Protein AF-A0A923WDZ3-F1 (afdb_monomer)

Mean predicted aligned error: 2.31 Å

pLDDT: mean 96.76, std 2.79, range [80.88, 98.38]

Secondary structure (DSSP, 8-state):
---EEEEEES-TTTTT--HHHHHHHHGGG-SEEEEEE---SSSHHHHHHHT--TTEEEEE--

Radius of gyration: 11.18 Å; Cα contacts (8 Å, |Δi|>4): 92; chains: 1; bounding box: 22×22×35 Å

Structure (mmCIF, N/CA/C/O backbone):
data_AF-A0A923WDZ3-F1
#
_entry.id   AF-A0A923WDZ3-F1
#
loop_
_atom_site.group_PDB
_atom_site.id
_atom_site.type_symbol
_atom_site.label_atom_id
_atom_site.label_alt_id
_atom_site.label_comp_id
_atom_site.label_asym_id
_atom_site.label_entity_id
_atom_site.label_seq_id
_atom_site.pdbx_PDB_ins_code
_atom_site.Cartn_x
_atom_site.Cartn_y
_atom_site.Cartn_z
_atom_site.occupancy
_atom_site.B_iso_or_equiv
_atom_site.auth_seq_id
_atom_site.auth_comp_id
_atom_site.auth_asym_id
_atom_site.auth_atom_id
_atom_site.pdbx_PDB_model_num
ATOM 1 N N . MET A 1 1 ? -8.761 4.154 22.350 1.00 80.88 1 MET A N 1
ATOM 2 C CA . MET A 1 1 ? -7.393 4.384 21.834 1.00 80.88 1 MET A CA 1
ATOM 3 C C . MET A 1 1 ? -7.477 4.352 20.316 1.00 80.88 1 MET A C 1
ATOM 5 O O . MET A 1 1 ? -8.262 3.547 19.840 1.00 80.88 1 MET A O 1
ATOM 9 N N . LYS A 1 2 ? -6.774 5.236 19.592 1.00 92.62 2 LYS A N 1
ATOM 10 C CA . LYS A 1 2 ? -6.738 5.227 18.118 1.00 92.62 2 LYS A CA 1
ATOM 11 C C . LYS A 1 2 ? -5.386 4.701 17.637 1.00 92.62 2 LYS A C 1
ATOM 13 O O . LYS A 1 2 ? -4.369 5.113 18.193 1.00 92.62 2 LYS A O 1
ATOM 18 N N . VAL A 1 3 ? -5.378 3.821 16.641 1.00 97.06 3 VAL A N 1
ATOM 19 C CA . VAL A 1 3 ? -4.181 3.193 16.067 1.00 97.06 3 VAL A CA 1
ATOM 20 C C . VAL A 1 3 ? -4.079 3.556 14.589 1.00 97.06 3 VAL A C 1
ATOM 22 O O . VAL A 1 3 ? -4.957 3.216 13.797 1.00 97.06 3 VAL A O 1
ATOM 25 N N . ALA A 1 4 ? -2.991 4.224 14.212 1.00 97.69 4 ALA A N 1
ATOM 26 C CA . ALA A 1 4 ? -2.680 4.548 12.825 1.00 97.69 4 ALA A CA 1
ATOM 27 C C . ALA A 1 4 ? -1.522 3.671 12.334 1.00 97.69 4 ALA A C 1
ATOM 29 O O . ALA A 1 4 ? -0.463 3.634 12.960 1.00 97.69 4 ALA A O 1
ATOM 30 N N . GLY A 1 5 ? -1.728 2.969 11.221 1.00 97.56 5 GLY A N 1
ATOM 31 C CA . GLY A 1 5 ? -0.659 2.277 10.504 1.00 97.56 5 GLY A CA 1
ATOM 32 C C . GLY A 1 5 ? -0.037 3.188 9.451 1.00 97.56 5 GLY A C 1
ATOM 33 O O . 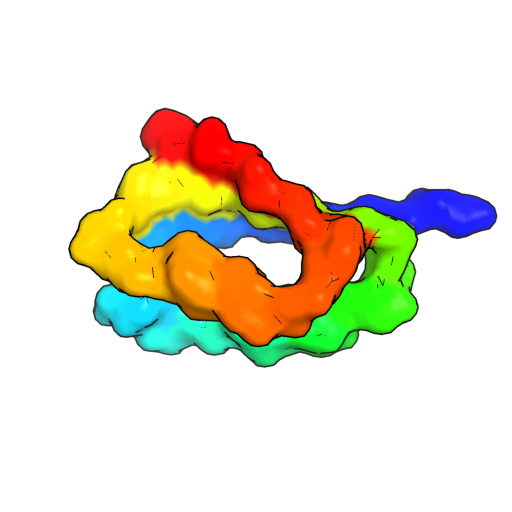GLY A 1 5 ? -0.720 4.041 8.880 1.00 97.56 5 GLY A O 1
ATOM 34 N N . CYS A 1 6 ? 1.249 3.014 9.167 1.00 97.56 6 CYS A N 1
ATOM 35 C CA . CYS A 1 6 ? 1.889 3.690 8.049 1.00 97.56 6 CYS A CA 1
ATOM 36 C C . CYS A 1 6 ? 2.923 2.799 7.362 1.00 97.56 6 CYS A C 1
ATOM 38 O O . CYS A 1 6 ? 3.517 1.915 7.977 1.00 97.56 6 CYS A O 1
ATOM 40 N N . THR A 1 7 ? 3.127 3.038 6.071 1.00 97.62 7 THR A N 1
ATOM 41 C CA . THR A 1 7 ? 4.205 2.433 5.287 1.00 97.62 7 THR A CA 1
ATOM 42 C C . THR A 1 7 ? 4.621 3.374 4.162 1.00 97.62 7 THR A C 1
ATOM 44 O O . THR A 1 7 ? 3.900 4.319 3.837 1.00 97.62 7 THR A O 1
ATOM 47 N N . PHE A 1 8 ? 5.768 3.104 3.552 1.00 97.00 8 PHE A N 1
ATOM 48 C CA . PHE A 1 8 ? 6.206 3.742 2.319 1.00 97.00 8 PHE A CA 1
ATOM 49 C C . PHE A 1 8 ? 6.473 2.672 1.269 1.00 97.00 8 PHE A C 1
ATOM 51 O O . PHE A 1 8 ? 6.890 1.559 1.591 1.00 97.00 8 PHE A O 1
ATOM 58 N N . ILE A 1 9 ? 6.218 2.993 0.007 1.00 97.38 9 ILE A N 1
ATOM 59 C CA . ILE A 1 9 ? 6.403 2.037 -1.078 1.00 97.38 9 ILE A CA 1
ATOM 60 C C . ILE A 1 9 ? 6.698 2.759 -2.386 1.00 97.38 9 ILE A C 1
ATOM 62 O O . ILE A 1 9 ? 6.197 3.853 -2.645 1.00 97.38 9 ILE A O 1
ATOM 66 N N . ARG A 1 10 ? 7.527 2.125 -3.211 1.00 97.25 10 ARG A N 1
ATOM 67 C CA . ARG A 1 10 ? 7.832 2.541 -4.575 1.00 97.25 10 ARG A CA 1
ATOM 68 C C . ARG A 1 10 ? 8.014 1.294 -5.426 1.00 97.25 10 ARG A C 1
ATOM 70 O O . ARG A 1 10 ? 8.744 0.396 -5.012 1.00 97.25 10 ARG A O 1
ATOM 77 N N . ASN A 1 11 ? 7.417 1.277 -6.615 1.00 97.31 11 ASN A N 1
ATOM 78 C CA . ASN A 1 11 ? 7.625 0.224 -7.611 1.00 97.31 11 ASN A CA 1
ATOM 79 C C . ASN A 1 11 ? 7.359 -1.208 -7.080 1.00 97.31 11 ASN A C 1
ATOM 81 O O . ASN A 1 11 ? 8.155 -2.124 -7.296 1.00 97.31 11 ASN A O 1
ATOM 85 N N . ALA A 1 12 ? 6.264 -1.402 -6.341 1.00 97.50 12 ALA A N 1
ATOM 86 C CA . ALA A 1 12 ? 5.905 -2.683 -5.737 1.00 97.50 12 ALA A CA 1
ATOM 87 C C . ALA A 1 12 ? 5.704 -3.799 -6.760 1.00 97.50 12 ALA A C 1
ATOM 89 O O . ALA A 1 12 ? 6.070 -4.935 -6.488 1.00 97.50 12 ALA A O 1
ATOM 90 N N . VAL A 1 13 ? 5.159 -3.485 -7.935 1.00 96.75 13 VAL A N 1
ATOM 91 C CA . VAL A 1 13 ? 4.9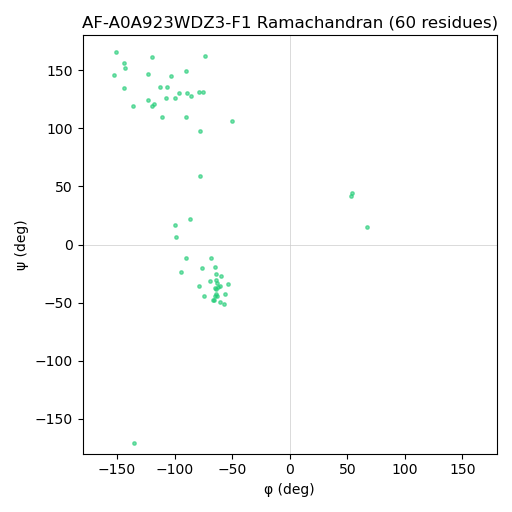12 -4.486 -8.979 1.00 96.75 13 VAL A CA 1
ATOM 92 C C . VAL A 1 13 ? 6.222 -4.872 -9.649 1.00 96.75 13 VAL A C 1
ATOM 94 O O . VAL A 1 13 ? 6.505 -6.049 -9.839 1.00 96.75 13 VAL A O 1
ATOM 97 N N . LYS A 1 14 ? 7.065 -3.883 -9.960 1.00 97.25 14 LYS A N 1
ATOM 98 C CA . LYS A 1 14 ? 8.378 -4.118 -10.574 1.00 97.25 14 LYS A CA 1
ATOM 99 C C . LYS A 1 14 ? 9.308 -4.949 -9.687 1.00 97.25 14 LYS A C 1
ATOM 101 O O . LYS A 1 14 ? 10.105 -5.722 -10.211 1.00 97.25 14 LYS A O 1
ATOM 106 N N . TYR A 1 15 ? 9.243 -4.745 -8.374 1.00 97.56 15 TYR A N 1
ATOM 107 C CA . TYR A 1 15 ? 10.090 -5.438 -7.401 1.00 97.56 15 TYR A CA 1
ATOM 108 C C . TYR A 1 15 ? 9.411 -6.632 -6.728 1.00 97.56 15 TYR A C 1
ATOM 110 O O . TYR A 1 15 ? 10.006 -7.218 -5.828 1.00 97.56 15 TYR A O 1
ATOM 118 N N . ASP A 1 16 ? 8.204 -6.992 -7.173 1.00 96.06 16 ASP A N 1
ATOM 119 C CA . ASP A 1 16 ? 7.430 -8.121 -6.653 1.00 96.06 16 ASP A CA 1
ATOM 120 C C . ASP A 1 16 ? 7.256 -8.068 -5.121 1.00 96.06 16 ASP A C 1
ATOM 122 O O . ASP A 1 16 ? 7.407 -9.052 -4.396 1.00 96.06 16 ASP A O 1
ATOM 126 N N . TYR A 1 17 ? 6.983 -6.867 -4.596 1.00 97.50 17 TYR A N 1
ATOM 127 C CA . TYR A 1 17 ? 6.703 -6.681 -3.178 1.00 97.50 17 TYR A CA 1
ATOM 128 C C . TYR A 1 17 ? 5.259 -7.093 -2.859 1.00 97.50 17 TYR A C 1
ATOM 130 O O . TYR A 1 17 ? 4.331 -6.569 -3.485 1.00 97.50 17 TYR A O 1
ATOM 138 N N . PRO A 1 18 ? 5.033 -7.920 -1.818 1.00 97.12 18 PRO A N 1
ATOM 139 C CA . PRO A 1 18 ? 3.700 -8.353 -1.394 1.00 97.12 18 PRO A CA 1
ATOM 140 C C . PRO A 1 18 ? 2.984 -7.249 -0.594 1.00 97.12 18 PRO A C 1
ATOM 142 O O . PRO A 1 18 ? 2.667 -7.389 0.590 1.00 97.12 18 PRO A O 1
ATOM 145 N N . ILE A 1 19 ? 2.803 -6.075 -1.209 1.00 97.25 19 ILE A N 1
ATOM 146 C CA . ILE A 1 19 ? 2.273 -4.882 -0.538 1.00 97.25 19 ILE A CA 1
ATOM 147 C C . ILE A 1 19 ? 0.793 -5.042 -0.169 1.00 97.25 19 ILE A C 1
ATOM 149 O O . ILE A 1 19 ? 0.356 -4.514 0.853 1.00 97.25 19 ILE A O 1
ATOM 153 N N . VAL A 1 20 ? 0.025 -5.796 -0.961 1.00 97.44 20 VAL A N 1
ATOM 154 C CA . VAL A 1 20 ? -1.399 -6.053 -0.702 1.00 97.44 20 VAL A CA 1
ATOM 155 C C . VAL A 1 20 ? -1.556 -6.896 0.555 1.00 97.44 20 VAL A C 1
ATOM 157 O O . VAL A 1 20 ? -2.333 -6.544 1.441 1.00 97.44 20 VAL A O 1
ATOM 160 N N . GLU A 1 21 ? -0.783 -7.969 0.667 1.00 98.12 21 GLU A N 1
ATOM 161 C CA . GLU A 1 21 ? -0.763 -8.878 1.806 1.00 98.12 21 GLU A CA 1
ATOM 162 C C . GLU A 1 21 ? -0.255 -8.156 3.055 1.00 98.12 21 GLU A C 1
ATOM 164 O O . GLU A 1 21 ? -0.876 -8.247 4.117 1.00 98.12 21 GLU A O 1
ATOM 169 N N . ALA A 1 22 ? 0.822 -7.373 2.918 1.00 97.88 22 ALA A N 1
ATOM 170 C CA . ALA A 1 22 ? 1.380 -6.583 4.008 1.00 97.88 22 ALA A CA 1
ATOM 171 C C . ALA A 1 22 ? 0.338 -5.619 4.591 1.00 97.88 22 ALA A C 1
ATOM 173 O O . ALA A 1 22 ? 0.088 -5.650 5.796 1.00 97.88 22 ALA A O 1
ATOM 174 N N . ILE A 1 23 ? -0.330 -4.820 3.749 1.00 98.00 23 ILE A N 1
ATOM 175 C CA . ILE A 1 23 ? -1.369 -3.884 4.201 1.00 98.00 23 ILE A CA 1
ATOM 176 C C . ILE A 1 23 ? -2.570 -4.649 4.766 1.00 98.00 23 ILE A C 1
ATOM 178 O O . ILE A 1 23 ? -3.024 -4.339 5.865 1.00 98.00 23 ILE A O 1
ATOM 182 N N . THR A 1 24 ? -3.071 -5.666 4.064 1.00 97.69 24 THR A N 1
ATOM 183 C CA . THR A 1 24 ? -4.282 -6.401 4.468 1.00 97.69 24 THR A CA 1
ATOM 184 C C . THR A 1 24 ? -4.101 -7.124 5.802 1.00 97.69 24 THR A C 1
ATOM 186 O O . THR A 1 24 ? -5.046 -7.193 6.583 1.00 97.69 24 THR A O 1
ATOM 189 N N . SER A 1 25 ? -2.892 -7.608 6.107 1.00 98.19 25 SER A N 1
ATOM 190 C CA . SER A 1 25 ? -2.599 -8.291 7.373 1.00 98.19 25 SER A CA 1
ATOM 191 C C . SER A 1 25 ? -2.720 -7.378 8.603 1.00 98.19 25 SER A C 1
ATOM 193 O O . SER A 1 25 ? -3.217 -7.810 9.643 1.00 98.19 25 SER A O 1
ATOM 195 N N . ILE A 1 26 ? -2.316 -6.108 8.485 1.00 97.69 26 ILE A N 1
ATOM 196 C CA . ILE A 1 26 ? -2.297 -5.142 9.596 1.00 97.69 26 ILE A CA 1
ATOM 197 C C . ILE A 1 26 ? -3.572 -4.284 9.663 1.00 97.69 26 ILE A C 1
ATOM 199 O O . ILE A 1 26 ? -3.954 -3.812 10.733 1.00 97.69 26 ILE A O 1
ATOM 203 N N . LEU A 1 27 ? -4.285 -4.129 8.543 1.00 97.50 27 LEU A N 1
ATOM 204 C CA . LEU A 1 27 ? -5.478 -3.284 8.404 1.00 97.50 27 LEU A CA 1
ATOM 205 C C . LEU A 1 27 ? -6.617 -3.537 9.420 1.00 97.50 27 LEU A C 1
ATOM 207 O O . LEU A 1 27 ? -7.289 -2.566 9.794 1.00 97.50 27 LEU A O 1
ATOM 211 N N . PRO A 1 28 ? -6.878 -4.776 9.896 1.00 97.31 28 PRO A N 1
ATOM 212 C CA . PRO A 1 28 ? -7.886 -5.025 10.929 1.00 97.31 28 PRO A CA 1
ATOM 213 C C . PRO A 1 28 ? -7.561 -4.367 12.275 1.00 97.31 28 PRO A C 1
ATOM 215 O O . PRO A 1 28 ? -8.479 -4.070 13.034 1.00 97.31 28 PRO A O 1
ATOM 218 N N . LEU A 1 29 ? -6.279 -4.114 12.555 1.00 97.00 29 LEU A N 1
ATOM 219 C CA . LEU A 1 29 ? -5.801 -3.544 13.818 1.00 97.00 29 LEU A CA 1
ATOM 220 C C . LEU A 1 29 ? -5.734 -2.010 13.802 1.00 97.00 29 LEU A C 1
ATOM 222 O O . LEU A 1 29 ? -5.556 -1.396 14.852 1.00 97.00 29 LEU A O 1
ATOM 226 N N . CYS A 1 30 ? -5.869 -1.389 12.629 1.00 97.75 30 CYS A N 1
ATOM 227 C CA . CYS A 1 30 ? -5.763 0.056 12.460 1.00 97.75 30 CYS A CA 1
ATOM 228 C C . CYS A 1 30 ? -7.138 0.719 12.310 1.00 97.75 30 CYS A C 1
ATOM 230 O O . CYS A 1 30 ? -8.042 0.187 11.659 1.00 97.75 30 CYS A O 1
ATOM 232 N N . ASP A 1 31 ? -7.273 1.930 12.843 1.00 97.94 31 ASP A N 1
ATOM 233 C CA . ASP A 1 31 ? -8.382 2.838 12.543 1.00 97.94 31 ASP A CA 1
ATOM 234 C C . ASP A 1 31 ? -8.170 3.536 11.191 1.00 97.94 31 ASP A C 1
ATOM 236 O O . ASP A 1 31 ? -9.118 3.731 10.431 1.00 97.94 31 ASP A O 1
ATOM 240 N N . GLU A 1 32 ? -6.917 3.863 10.864 1.00 97.75 32 GLU A N 1
ATOM 241 C CA . GLU A 1 32 ? -6.500 4.427 9.578 1.00 97.75 32 GLU A CA 1
ATOM 242 C C . GLU A 1 32 ? -5.127 3.900 9.150 1.00 97.75 32 GLU A C 1
ATOM 244 O O . GLU A 1 32 ? -4.325 3.472 9.983 1.00 97.75 32 GLU A O 1
ATOM 249 N N . PHE A 1 33 ? -4.851 3.930 7.847 1.00 98.25 33 PHE A N 1
ATOM 250 C CA . PHE A 1 33 ? -3.603 3.439 7.279 1.00 98.25 33 PHE A CA 1
ATOM 251 C C . PHE A 1 33 ? -3.064 4.406 6.222 1.00 98.25 33 PHE A C 1
ATOM 253 O O . PHE A 1 33 ? -3.719 4.654 5.211 1.00 98.25 33 PHE A O 1
ATOM 260 N N . ILE A 1 34 ? -1.870 4.951 6.445 1.00 98.31 34 ILE A N 1
ATOM 261 C CA . ILE A 1 34 ? -1.233 5.919 5.549 1.00 98.31 34 ILE A CA 1
ATOM 262 C C . ILE A 1 34 ? -0.196 5.217 4.670 1.00 98.31 34 ILE A C 1
ATOM 264 O O . ILE A 1 34 ? 0.722 4.574 5.175 1.00 98.31 34 ILE A O 1
ATOM 268 N N . VAL A 1 35 ? -0.304 5.378 3.354 1.00 98.25 35 VAL A N 1
ATOM 269 C CA . VAL A 1 35 ? 0.686 4.880 2.395 1.00 98.25 35 VAL A CA 1
ATOM 270 C C . VAL A 1 35 ? 1.408 6.062 1.766 1.00 98.25 35 VAL A C 1
ATOM 272 O O . VAL A 1 35 ? 0.818 6.799 0.979 1.00 98.25 35 VAL A O 1
ATOM 275 N N . ALA A 1 36 ? 2.681 6.236 2.111 1.00 98.19 36 ALA A N 1
ATOM 276 C CA . ALA A 1 36 ? 3.577 7.169 1.441 1.00 98.19 36 ALA A CA 1
ATOM 277 C C . ALA A 1 36 ? 4.053 6.545 0.119 1.00 98.19 36 ALA A C 1
ATOM 279 O O . ALA A 1 36 ? 4.940 5.689 0.097 1.00 98.19 36 ALA A O 1
ATOM 280 N N . LEU A 1 37 ? 3.407 6.925 -0.979 1.00 97.75 37 LEU A N 1
ATOM 281 C CA . LEU A 1 37 ? 3.701 6.410 -2.308 1.00 97.75 37 LEU A CA 1
ATOM 282 C C . LEU A 1 37 ? 4.758 7.291 -2.976 1.00 97.75 37 LEU A C 1
ATOM 284 O O . LEU A 1 37 ? 4.472 8.423 -3.365 1.00 97.75 37 L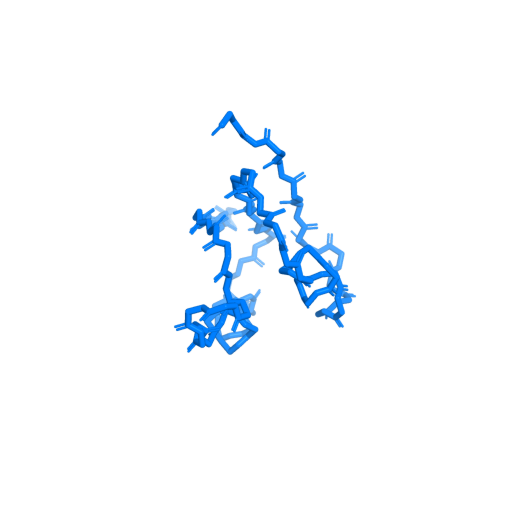EU A O 1
ATOM 288 N N . GLY A 1 38 ? 5.967 6.755 -3.127 1.00 96.69 38 GLY A N 1
ATOM 289 C CA . GLY A 1 38 ? 7.011 7.396 -3.921 1.00 96.69 38 GLY A CA 1
ATOM 290 C C . GLY A 1 38 ? 6.733 7.284 -5.418 1.00 96.69 38 GLY A C 1
ATOM 291 O O . GLY A 1 38 ? 5.971 6.414 -5.855 1.00 96.69 38 GLY A O 1
ATOM 292 N N . ASN A 1 39 ? 7.402 8.132 -6.204 1.00 96.06 39 ASN A N 1
ATOM 293 C CA . ASN A 1 39 ? 7.331 8.129 -7.666 1.00 96.06 39 ASN A CA 1
ATOM 294 C C . ASN A 1 39 ? 7.556 6.721 -8.232 1.00 96.06 39 ASN A C 1
ATOM 296 O O . ASN A 1 39 ? 8.671 6.189 -8.206 1.00 96.06 39 ASN A O 1
ATOM 300 N N . SER A 1 40 ? 6.466 6.113 -8.691 1.00 94.50 40 SER A N 1
ATOM 301 C CA . SER A 1 40 ? 6.443 4.748 -9.198 1.00 94.50 40 SER A CA 1
ATOM 302 C C . SER A 1 40 ? 6.150 4.768 -10.690 1.00 94.50 40 SER A C 1
ATOM 304 O O . SER A 1 40 ? 5.254 5.476 -11.143 1.00 94.50 40 SER A O 1
ATOM 306 N N . ASP A 1 41 ? 6.899 3.963 -11.432 1.00 95.56 41 ASP A N 1
ATOM 307 C CA . ASP A 1 41 ? 6.830 3.870 -12.893 1.00 95.56 41 ASP A CA 1
ATOM 308 C C . ASP A 1 41 ? 5.993 2.645 -13.323 1.00 95.56 41 ASP A C 1
ATOM 310 O O . ASP A 1 41 ? 6.099 2.157 -14.447 1.00 95.56 41 ASP A O 1
ATOM 314 N N . ASP A 1 42 ? 5.210 2.096 -12.392 1.00 96.12 42 ASP A N 1
ATOM 315 C 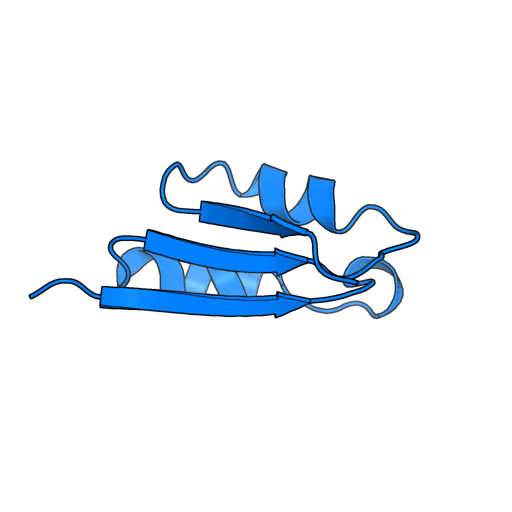CA . ASP A 1 42 ? 4.423 0.875 -12.527 1.00 96.12 42 ASP A CA 1
ATOM 316 C C . ASP A 1 42 ? 3.000 1.048 -11.962 1.00 96.12 42 ASP A C 1
ATOM 318 O O . ASP A 1 42 ? 2.557 2.144 -11.613 1.00 96.12 42 ASP A O 1
ATOM 322 N N . THR A 1 43 ? 2.259 -0.055 -11.861 1.00 96.88 43 THR A N 1
ATOM 323 C CA . THR A 1 43 ? 0.859 -0.067 -11.422 1.00 96.88 43 THR A CA 1
ATOM 324 C C . THR A 1 43 ? 0.690 -0.150 -9.895 1.00 96.88 43 THR A C 1
ATOM 326 O O . THR A 1 43 ? -0.370 -0.560 -9.415 1.00 96.88 43 THR A O 1
ATOM 329 N N . THR A 1 44 ? 1.701 0.241 -9.100 1.00 9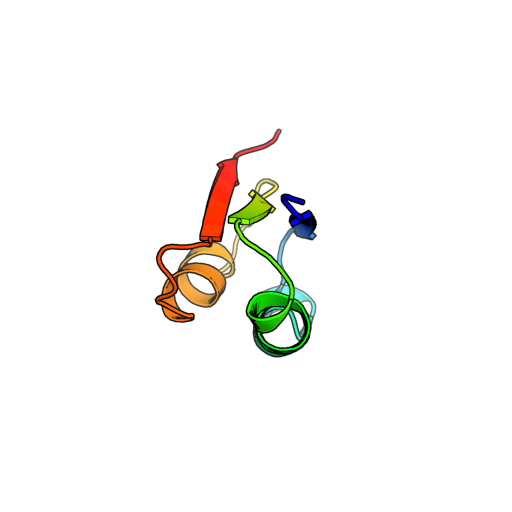7.44 44 THR A N 1
ATOM 330 C CA . THR A 1 44 ? 1.670 0.167 -7.621 1.00 97.44 44 THR A CA 1
ATOM 331 C C . THR A 1 44 ? 0.483 0.911 -7.013 1.00 97.44 44 THR A C 1
ATOM 333 O O . THR A 1 44 ? -0.168 0.399 -6.103 1.00 97.44 44 THR A O 1
ATOM 336 N N . GLU A 1 45 ? 0.155 2.106 -7.513 1.00 97.38 45 GLU A N 1
ATOM 337 C CA . GLU A 1 45 ? -0.973 2.874 -6.972 1.00 97.38 45 GLU A CA 1
ATOM 338 C C . GLU A 1 45 ? -2.306 2.146 -7.176 1.00 97.38 45 GLU A C 1
ATOM 340 O O . GLU A 1 45 ? -3.122 2.056 -6.259 1.00 97.38 45 GLU A O 1
ATOM 345 N N . GLN A 1 46 ? -2.520 1.600 -8.375 1.00 97.44 46 GLN A N 1
ATOM 346 C CA . GLN A 1 46 ? -3.732 0.851 -8.710 1.00 97.44 46 GLN A CA 1
ATOM 347 C C . GLN A 1 46 ? -3.834 -0.415 -7.859 1.00 97.44 46 GLN A C 1
ATOM 349 O O . GLN A 1 46 ? -4.918 -0.739 -7.376 1.00 97.44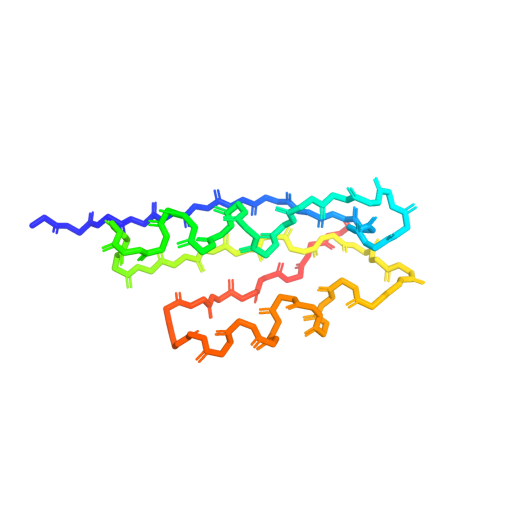 46 GLN A O 1
ATOM 354 N N . LEU A 1 47 ? -2.697 -1.071 -7.609 1.00 96.81 47 LEU A N 1
ATOM 355 C CA . LEU A 1 47 ? -2.613 -2.227 -6.728 1.00 96.81 47 LEU A CA 1
ATOM 356 C C . LEU A 1 47 ? -3.060 -1.872 -5.300 1.00 96.81 47 LEU A C 1
ATOM 358 O O . LEU A 1 47 ? -3.946 -2.531 -4.763 1.00 96.81 47 LEU A O 1
ATOM 362 N N . ILE A 1 48 ? -2.549 -0.786 -4.710 1.00 97.25 48 ILE A N 1
ATOM 363 C CA . ILE A 1 48 ? -2.966 -0.338 -3.366 1.00 97.25 48 ILE A CA 1
ATOM 364 C C . ILE A 1 48 ? -4.448 0.063 -3.347 1.00 97.25 48 ILE A C 1
ATOM 366 O O . ILE A 1 48 ? -5.177 -0.289 -2.419 1.00 97.25 48 ILE A O 1
ATOM 370 N N . ARG A 1 49 ? -4.928 0.777 -4.374 1.00 97.31 49 ARG A N 1
ATOM 371 C CA . ARG A 1 49 ? -6.340 1.189 -4.478 1.00 97.31 49 ARG A CA 1
ATOM 372 C C . ARG A 1 49 ? -7.291 -0.003 -4.597 1.00 97.31 49 ARG A C 1
ATOM 374 O O . ARG A 1 49 ? -8.408 0.078 -4.090 1.00 97.31 49 ARG A O 1
ATOM 381 N N . SER A 1 50 ? -6.849 -1.108 -5.201 1.00 97.44 50 SER A N 1
ATOM 382 C CA . SER A 1 5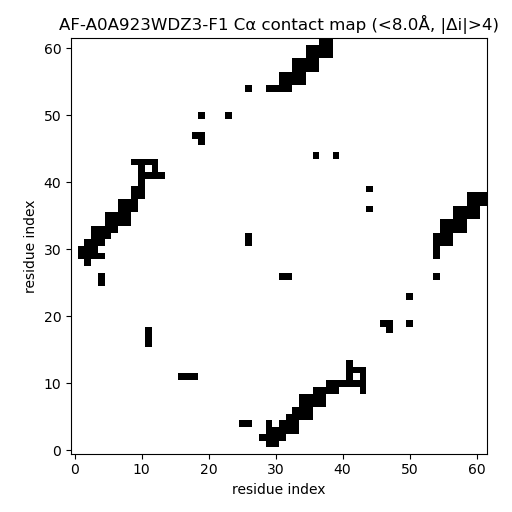0 ? -7.650 -2.332 -5.336 1.00 97.44 50 SER A CA 1
ATOM 383 C C . SER A 1 50 ? -7.988 -3.007 -4.001 1.00 97.44 50 SER A C 1
ATOM 385 O O . SER A 1 50 ? -8.980 -3.728 -3.935 1.00 97.44 50 SER A O 1
ATOM 387 N N . ILE A 1 51 ? -7.253 -2.705 -2.917 1.00 97.38 51 ILE A N 1
ATOM 388 C CA . ILE A 1 51 ? -7.586 -3.167 -1.555 1.00 97.38 51 ILE A CA 1
ATOM 389 C C . ILE A 1 51 ? -8.974 -2.653 -1.127 1.00 97.38 51 ILE A C 1
ATOM 391 O O . ILE A 1 51 ? -9.646 -3.275 -0.308 1.00 97.38 51 ILE A O 1
ATOM 395 N N . GLY A 1 52 ? -9.427 -1.516 -1.675 1.00 96.81 52 GLY A N 1
ATOM 396 C CA . GLY A 1 52 ? -10.813 -1.056 -1.542 1.00 96.81 52 GLY A CA 1
ATOM 397 C C . GLY A 1 52 ? -11.235 -0.653 -0.126 1.00 96.81 52 GLY A C 1
ATOM 398 O O . GLY A 1 52 ? -12.426 -0.517 0.145 1.00 96.81 52 GLY A O 1
ATOM 399 N N . SER A 1 53 ? -10.286 -0.459 0.793 1.00 97.44 53 SER A N 1
ATOM 400 C CA . SER A 1 53 ? -10.595 -0.103 2.177 1.00 97.44 53 SER A CA 1
ATOM 401 C C . SER A 1 53 ? -10.683 1.411 2.374 1.00 97.44 53 SER A C 1
ATOM 403 O O . SER A 1 53 ? -9.72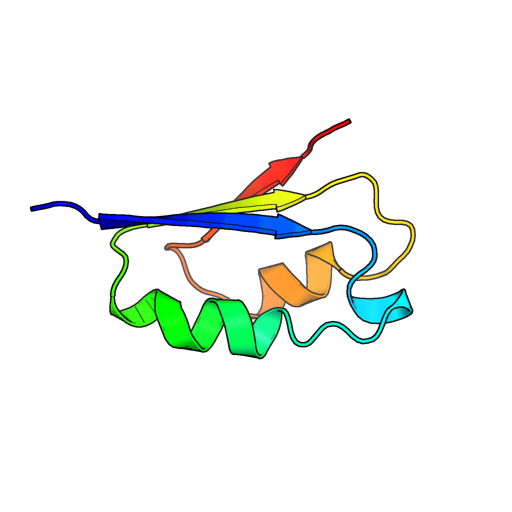7 2.122 2.053 1.00 97.44 53 SER A O 1
ATOM 405 N N . PRO A 1 54 ? -11.757 1.920 3.008 1.00 97.25 54 PRO A N 1
ATOM 406 C CA . PRO A 1 54 ? -11.894 3.344 3.312 1.00 97.25 54 PRO A CA 1
ATOM 407 C C . PRO A 1 54 ? -10.891 3.833 4.370 1.00 97.25 54 PRO A C 1
ATOM 409 O O . PRO A 1 54 ? -10.753 5.036 4.576 1.00 97.25 54 PRO A O 1
ATOM 412 N N . LYS A 1 55 ? -10.191 2.917 5.055 1.00 97.81 55 LYS A N 1
ATOM 413 C CA . LYS A 1 55 ? -9.155 3.250 6.042 1.00 97.81 55 LYS A CA 1
ATOM 414 C C . LYS A 1 55 ? -7.844 3.698 5.392 1.00 97.81 55 LYS A C 1
ATOM 416 O O . LYS A 1 55 ? -7.026 4.317 6.068 1.00 97.81 55 LYS A O 1
ATOM 421 N N . ILE A 1 56 ? -7.624 3.352 4.122 1.00 98.38 56 ILE A N 1
ATOM 422 C CA . ILE A 1 56 ? -6.360 3.591 3.422 1.00 98.38 56 ILE A CA 1
ATOM 423 C C . ILE A 1 56 ? -6.350 5.002 2.838 1.00 98.38 56 ILE A C 1
ATOM 425 O O . ILE A 1 56 ? -7.249 5.392 2.094 1.00 98.38 56 ILE A O 1
ATOM 429 N N . LYS A 1 57 ? -5.293 5.755 3.135 1.00 98.12 57 LYS A N 1
ATOM 430 C CA . LYS A 1 57 ? -5.027 7.083 2.580 1.00 98.12 57 LYS A CA 1
ATOM 431 C C . LYS A 1 57 ? -3.658 7.070 1.917 1.00 98.12 57 LYS A C 1
ATOM 433 O O . LYS A 1 57 ? -2.664 6.739 2.557 1.00 98.12 57 LYS A O 1
ATOM 438 N N . ILE A 1 58 ? -3.610 7.431 0.641 1.00 97.88 58 ILE A N 1
ATOM 439 C CA . ILE A 1 58 ? -2.363 7.510 -0.123 1.00 97.88 58 ILE A CA 1
ATOM 440 C C . ILE A 1 58 ? -1.880 8.960 -0.102 1.00 97.88 58 ILE A C 1
ATOM 442 O O . ILE A 1 58 ? -2.658 9.870 -0.385 1.00 97.88 58 ILE A O 1
ATOM 446 N N . ILE A 1 59 ? -0.609 9.158 0.236 1.00 97.88 59 ILE A N 1
ATOM 447 C CA . ILE A 1 59 ? 0.088 10.440 0.148 1.00 97.88 59 ILE A CA 1
ATOM 448 C C . ILE A 1 59 ? 1.232 10.262 -0.844 1.00 97.88 59 ILE A C 1
ATOM 450 O O . ILE A 1 59 ? 2.097 9.414 -0.636 1.00 97.88 59 ILE A O 1
ATOM 454 N N . HIS A 1 60 ? 1.244 11.056 -1.910 1.00 97.25 60 HIS A N 1
ATOM 455 C CA . HIS A 1 60 ? 2.332 11.054 -2.884 1.00 97.25 60 HIS A CA 1
ATOM 456 C C . HIS A 1 60 ? 3.559 11.776 -2.320 1.00 97.25 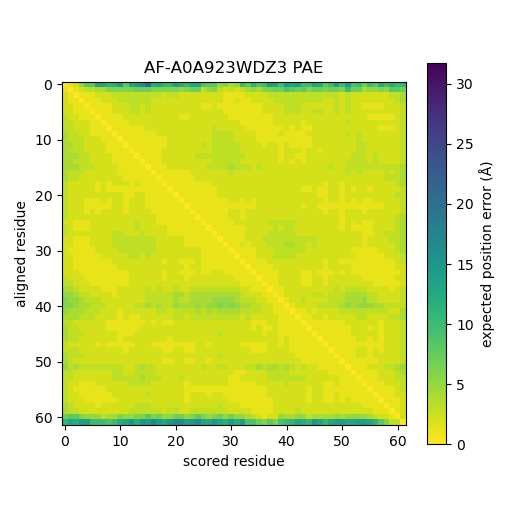60 HIS A C 1
ATOM 458 O O . HIS A 1 60 ? 3.447 12.883 -1.788 1.00 97.25 60 HIS A O 1
ATOM 464 N N . THR A 1 61 ? 4.726 11.147 -2.435 1.00 93.75 61 THR A N 1
ATOM 465 C CA . THR A 1 61 ? 6.017 11.689 -1.988 1.00 93.75 61 THR A CA 1
ATOM 466 C C . THR A 1 61 ? 6.995 11.835 -3.156 1.00 93.75 61 THR A C 1
ATOM 468 O O . THR A 1 61 ? 6.795 11.236 -4.211 1.00 93.75 61 THR A O 1
ATOM 471 N N . LEU A 1 62 ? 8.039 12.651 -2.956 1.00 84.31 62 LEU A N 1
ATOM 472 C CA . LEU A 1 62 ? 9.062 12.987 -3.960 1.00 84.31 62 LEU A CA 1
ATOM 473 C C . LEU A 1 62 ? 9.846 11.762 -4.463 1.00 84.31 62 LEU A C 1
ATOM 475 O O . LEU A 1 62 ? 10.086 10.836 -3.655 1.00 84.31 62 LEU A O 1
#

Sequence (62 aa):
MKVAGCTFIRNAVKYDYPIVEAITSILPLCDEFIVALGNSDDTTEQLIRSIGSPKIKIIHTL

Nearest PDB structures (foldseek):
  8vh7-assembly2_B  TM=7.468E-01  e=1.511E-01  Pasteurella multocida
  8apo-assembly1_Bk  TM=6.067E-01  e=2.430E-01  Polytomella magna
  6d6y-assembly1_A  TM=5.071E-01  e=2.802E+00  Moorena bouillonii
  6v5a-assembly1_A  TM=4.504E-01  e=2.135E+00  Homo sapiens
  8byq-assembly1_5  TM=3.794E-01  e=2.618E+00  Homo sapiens

Foldseek 3Di:
DAAEAEDEDEACVVVVPPVLCVCVVCVVVHQAYEYAYEDYPDCVVVSVCVNVDPRYDYDYDD

Solvent-accessible surface area (backbone atoms only — not comparable to full-atom values): 3738 Å² total; per-residue (Å²): 138,88,41,75,43,74,51,73,50,57,36,32,64,82,68,70,50,68,56,65,60,56,48,62,71,51,49,84,74,32,71,34,32,40,35,38,36,32,81,49,96,55,63,38,67,61,55,60,57,66,69,70,53,90,44,60,44,81,44,84,46,122